Protein AF-A0A5C9EPT4-F1 (afdb_monomer_lite)

Secondary structure (DSSP, 8-state):
--HHHHHHTHHHHTT--S-HHHHHHHHHHHHHHHTTS-HHHHHHHHHHHHHHS--TTSS-HHHHHHHHHHHHH-HHHHHHHHHHHHHHHHHHHTT-

Foldseek 3Di:
DALLVVLLCLCVVLVVDPDVVVVVVLVVLLVVLLVPDDPVLSVLVVLSVVLSDPDPPDDDPVVNVVSVCCCRPPPVSVVVSVVSSVSSSVVSVVVD

Sequence (96 aa):
MDIVKKFKALPSTLGIQANPDHFQYLNTIIEQELKKFSHHTQLLIQKLLISFASGDQIIRESEKQKIHNIFLFSEKYRKKLETLYENIEQRFQMQN

Structure (mmCIF, N/CA/C/O backbone):
data_AF-A0A5C9EPT4-F1
#
_entry.id   AF-A0A5C9EPT4-F1
#
loop_
_atom_site.group_PDB
_atom_site.id
_atom_site.type_symbol
_atom_site.label_atom_id
_atom_site.label_alt_id
_atom_site.label_comp_id
_atom_site.label_asym_id
_atom_site.label_entity_id
_atom_site.label_seq_id
_atom_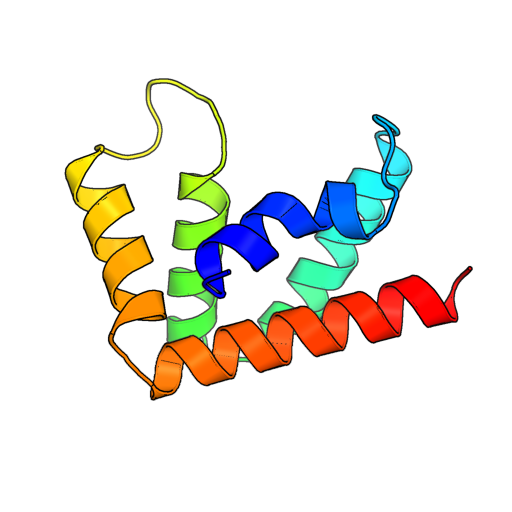site.pdbx_PDB_ins_code
_atom_site.Cartn_x
_atom_site.Cartn_y
_atom_site.Cartn_z
_atom_site.occupancy
_atom_site.B_iso_or_equiv
_atom_site.auth_seq_id
_atom_site.auth_comp_id
_atom_site.auth_asym_id
_atom_site.auth_atom_id
_atom_site.pdbx_PDB_model_num
ATOM 1 N N . MET A 1 1 ? -8.523 -12.183 -1.638 1.00 59.72 1 MET A N 1
ATOM 2 C CA . MET A 1 1 ? -7.131 -11.697 -1.509 1.00 59.72 1 MET A CA 1
ATOM 3 C C . MET A 1 1 ? -7.151 -10.487 -0.593 1.00 59.72 1 MET A C 1
ATOM 5 O O . MET A 1 1 ? -7.907 -9.565 -0.881 1.00 59.72 1 MET A O 1
ATOM 9 N N . ASP A 1 2 ? -6.441 -10.534 0.535 1.00 86.25 2 ASP A N 1
ATOM 10 C CA . ASP A 1 2 ? -6.393 -9.425 1.497 1.00 86.25 2 ASP A CA 1
ATOM 11 C C . ASP A 1 2 ? -5.663 -8.201 0.917 1.00 86.25 2 ASP A C 1
ATOM 13 O O . ASP A 1 2 ? -4.853 -8.330 -0.005 1.00 86.25 2 ASP A O 1
ATOM 17 N N . ILE A 1 3 ? -5.980 -7.006 1.431 1.00 89.75 3 ILE A N 1
ATOM 18 C CA . ILE A 1 3 ? -5.466 -5.744 0.878 1.00 89.75 3 ILE A CA 1
ATOM 19 C C . ILE A 1 3 ? -3.936 -5.659 0.939 1.00 89.75 3 ILE A C 1
ATOM 21 O O . ILE A 1 3 ? -3.327 -5.101 0.034 1.00 89.75 3 ILE A O 1
ATOM 25 N N . VAL A 1 4 ? -3.296 -6.269 1.943 1.00 91.69 4 VAL A N 1
ATOM 26 C CA . VAL A 1 4 ? -1.831 -6.284 2.073 1.00 91.69 4 VAL A CA 1
ATOM 27 C C . VAL A 1 4 ? -1.205 -7.051 0.908 1.00 91.69 4 VAL A C 1
ATOM 29 O O . VAL A 1 4 ? -0.282 -6.548 0.268 1.00 91.69 4 VAL A O 1
ATOM 32 N N . LYS A 1 5 ? -1.741 -8.231 0.566 1.00 91.00 5 LYS A N 1
ATOM 33 C CA . LYS A 1 5 ? -1.297 -8.989 -0.615 1.00 91.00 5 LYS A CA 1
ATOM 34 C C . LYS A 1 5 ? -1.580 -8.263 -1.928 1.00 91.00 5 LYS A C 1
ATOM 36 O O . LYS A 1 5 ? -0.720 -8.286 -2.803 1.00 91.00 5 LYS A O 1
ATOM 41 N N . LYS A 1 6 ? -2.746 -7.617 -2.071 1.00 90.69 6 LYS A N 1
ATOM 42 C CA . LYS A 1 6 ? -3.068 -6.803 -3.262 1.00 90.69 6 LYS A CA 1
ATOM 43 C C . LYS A 1 6 ? -2.073 -5.662 -3.439 1.00 90.69 6 LYS A C 1
ATOM 45 O O . LYS A 1 6 ? -1.508 -5.504 -4.513 1.00 90.69 6 LYS A O 1
ATOM 50 N N . PHE A 1 7 ? -1.807 -4.928 -2.364 1.00 90.31 7 PHE A N 1
ATOM 51 C CA . PHE A 1 7 ? -0.893 -3.796 -2.376 1.00 90.31 7 PHE A CA 1
ATOM 52 C C . PHE A 1 7 ? 0.556 -4.231 -2.656 1.00 90.31 7 PHE A C 1
ATOM 54 O O . PHE A 1 7 ? 1.246 -3.584 -3.435 1.00 90.31 7 PHE A O 1
ATOM 61 N N . LYS A 1 8 ? 1.002 -5.382 -2.126 1.00 90.25 8 LYS A N 1
ATOM 62 C CA . LYS A 1 8 ? 2.305 -5.981 -2.478 1.00 90.25 8 LYS A CA 1
ATOM 63 C C . LYS A 1 8 ? 2.406 -6.344 -3.967 1.00 90.25 8 LYS A C 1
ATOM 65 O O . LYS A 1 8 ? 3.469 -6.199 -4.560 1.00 90.25 8 LYS A O 1
ATOM 70 N N . ALA A 1 9 ? 1.319 -6.837 -4.555 1.00 89.56 9 ALA A N 1
ATOM 71 C CA . ALA A 1 9 ? 1.262 -7.247 -5.956 1.00 89.56 9 ALA A CA 1
ATOM 72 C C . ALA A 1 9 ? 1.030 -6.080 -6.934 1.00 89.56 9 ALA A C 1
ATOM 74 O O . ALA A 1 9 ? 1.011 -6.311 -8.139 1.00 89.56 9 ALA A O 1
ATOM 75 N N . LEU A 1 10 ? 0.879 -4.844 -6.441 1.00 88.25 10 LEU A N 1
ATOM 76 C CA . LEU A 1 10 ? 0.508 -3.671 -7.236 1.00 88.25 10 LEU A CA 1
ATOM 77 C C . LEU A 1 10 ? 1.361 -3.478 -8.507 1.00 88.25 10 LEU A C 1
ATOM 79 O O . LEU A 1 10 ? 0.761 -3.307 -9.566 1.00 88.25 10 LEU A O 1
ATOM 83 N N . PRO A 1 11 ? 2.709 -3.578 -8.483 1.00 86.12 11 PRO A N 1
ATOM 84 C CA . PRO A 1 11 ? 3.493 -3.458 -9.714 1.00 86.12 11 PRO A CA 1
ATOM 85 C C . PRO A 1 11 ? 3.117 -4.514 -10.761 1.00 86.12 11 PRO A C 1
ATOM 87 O O . PRO A 1 11 ? 2.980 -4.204 -11.941 1.00 86.12 11 PRO A O 1
ATOM 90 N N . SER A 1 12 ? 2.894 -5.758 -10.326 1.00 85.38 12 SER A N 1
ATOM 91 C CA . SER A 1 12 ? 2.483 -6.852 -11.208 1.00 85.38 12 SER A CA 1
ATOM 92 C C . SER A 1 12 ? 1.066 -6.650 -11.748 1.00 85.38 12 SER A C 1
ATOM 94 O O . SER A 1 12 ? 0.846 -6.869 -12.936 1.00 85.38 12 SER A O 1
ATOM 96 N N . THR A 1 13 ? 0.122 -6.196 -10.915 1.00 85.94 13 THR A N 1
ATOM 97 C CA . THR A 1 13 ? -1.259 -5.894 -11.335 1.00 85.94 13 THR A CA 1
ATOM 98 C C . THR A 1 13 ? -1.308 -4.783 -12.383 1.00 85.94 13 THR A C 1
ATOM 100 O O . THR A 1 13 ? -2.110 -4.846 -13.309 1.00 85.94 13 THR A O 1
ATOM 103 N N . LEU A 1 14 ? -0.419 -3.794 -12.273 1.00 84.88 14 LEU A N 1
ATOM 104 C CA . LEU A 1 14 ? -0.305 -2.677 -13.214 1.00 84.88 14 LEU A CA 1
ATOM 105 C C . LEU A 1 14 ? 0.511 -3.012 -14.475 1.00 84.88 14 LEU A C 1
ATOM 107 O O . LEU A 1 14 ? 0.794 -2.124 -15.275 1.00 84.88 14 LEU A O 1
ATOM 111 N N . GLY A 1 15 ? 0.921 -4.272 -14.662 1.00 81.44 15 GLY A N 1
ATOM 112 C CA . GLY A 1 15 ? 1.696 -4.688 -15.833 1.00 81.44 15 GLY A CA 1
ATOM 113 C C . GLY A 1 15 ? 3.117 -4.115 -15.876 1.00 81.44 15 GLY A C 1
ATOM 114 O O . GLY A 1 15 ? 3.731 -4.078 -16.942 1.00 81.44 15 GLY A O 1
ATOM 115 N N . ILE A 1 16 ? 3.668 -3.679 -14.737 1.00 82.00 16 ILE A N 1
ATOM 116 C CA . ILE A 1 16 ? 5.028 -3.140 -14.644 1.00 82.00 16 ILE A CA 1
ATOM 117 C C . ILE A 1 16 ? 6.025 -4.301 -14.745 1.00 82.00 16 ILE A C 1
ATOM 119 O O . ILE A 1 16 ? 6.445 -4.901 -13.754 1.00 82.00 16 ILE A O 1
ATOM 123 N N . GLN A 1 17 ? 6.387 -4.654 -15.976 1.00 67.06 17 GLN A N 1
ATOM 124 C CA . GLN A 1 17 ? 7.398 -5.664 -16.272 1.00 67.06 17 GLN A CA 1
ATOM 125 C C . GLN A 1 17 ? 8.790 -5.046 -16.160 1.00 67.06 17 GLN A C 1
ATOM 127 O O . GLN A 1 17 ? 9.220 -4.382 -17.094 1.00 67.06 17 GLN A O 1
ATOM 132 N N . ALA A 1 18 ? 9.466 -5.238 -15.022 1.00 69.00 18 ALA A N 1
ATOM 133 C CA . ALA A 1 18 ? 10.904 -4.993 -14.796 1.00 69.00 18 ALA A CA 1
ATOM 134 C C . ALA A 1 18 ? 11.504 -3.663 -15.326 1.00 69.00 18 ALA A C 1
ATOM 136 O O . ALA A 1 18 ? 12.723 -3.540 -15.390 1.00 69.00 18 ALA A O 1
ATOM 137 N N . ASN A 1 19 ? 10.686 -2.672 -15.693 1.00 76.56 19 ASN A N 1
ATOM 138 C CA . ASN A 1 19 ? 11.126 -1.414 -16.280 1.00 76.56 19 ASN A CA 1
ATOM 139 C C . ASN A 1 19 ? 11.381 -0.403 -15.150 1.00 76.56 19 ASN A C 1
ATOM 141 O O . ASN A 1 19 ? 10.415 -0.001 -14.487 1.00 76.56 19 ASN A O 1
ATOM 145 N N . PRO A 1 20 ? 12.641 0.015 -14.920 1.00 80.00 20 PRO A N 1
ATOM 146 C CA . PRO A 1 20 ? 12.990 0.947 -13.852 1.00 80.00 20 PRO A CA 1
ATOM 147 C C . PRO A 1 20 ? 12.180 2.247 -13.887 1.00 80.00 20 PRO A C 1
ATOM 149 O O . PRO A 1 20 ? 11.756 2.718 -12.832 1.00 80.00 20 PRO A O 1
ATOM 152 N N . ASP A 1 21 ? 11.884 2.773 -15.079 1.00 83.88 21 ASP A N 1
ATOM 153 C CA . ASP A 1 21 ? 11.140 4.025 -15.246 1.00 83.88 21 ASP A CA 1
ATOM 154 C C . ASP A 1 21 ? 9.688 3.876 -14.781 1.00 83.88 21 ASP A C 1
ATOM 156 O O . ASP A 1 21 ? 9.153 4.734 -14.078 1.00 83.88 21 ASP A O 1
ATOM 160 N N . HIS A 1 22 ? 9.055 2.743 -15.094 1.00 82.69 22 HIS A N 1
ATOM 161 C CA . HIS A 1 22 ? 7.693 2.448 -14.644 1.00 82.69 22 HIS A CA 1
ATOM 162 C C . HIS A 1 22 ? 7.630 2.234 -13.124 1.00 82.69 22 HIS A C 1
ATOM 164 O O . HIS A 1 22 ? 6.672 2.668 -12.482 1.00 82.69 22 HIS A O 1
ATOM 170 N N . PHE A 1 23 ? 8.657 1.621 -12.522 1.00 84.12 23 PHE A N 1
ATOM 171 C CA . PHE A 1 23 ? 8.767 1.523 -11.063 1.00 84.12 23 PHE A CA 1
ATOM 172 C C . PHE A 1 23 ? 8.956 2.895 -10.409 1.00 84.12 23 PHE A C 1
ATOM 174 O O . PHE A 1 23 ? 8.310 3.189 -9.402 1.00 84.12 23 PHE A O 1
ATOM 181 N N . GLN A 1 24 ? 9.803 3.753 -10.979 1.00 86.00 24 GLN A N 1
ATOM 182 C CA . GLN A 1 24 ? 10.014 5.113 -10.486 1.00 86.00 24 GLN A CA 1
ATOM 183 C C . GLN A 1 24 ? 8.742 5.962 -10.607 1.00 86.00 24 GLN A C 1
ATOM 185 O O . GLN A 1 24 ? 8.401 6.719 -9.691 1.00 86.00 24 GLN A O 1
ATOM 190 N N . TYR A 1 25 ? 8.001 5.797 -11.700 1.00 88.00 25 TYR A N 1
ATOM 191 C CA . TYR A 1 25 ? 6.720 6.455 -11.896 1.00 88.00 25 TYR A CA 1
ATOM 192 C C . TYR A 1 25 ? 5.667 5.977 -10.885 1.00 88.00 25 TYR A C 1
ATOM 194 O O . TYR A 1 25 ? 5.034 6.799 -10.218 1.00 88.00 25 TYR A O 1
ATOM 202 N N . LEU A 1 26 ? 5.542 4.661 -10.676 1.00 88.88 26 LEU A N 1
ATOM 203 C CA . LEU A 1 26 ? 4.663 4.104 -9.646 1.00 88.88 26 LEU A CA 1
ATOM 204 C C . LEU A 1 26 ? 5.024 4.632 -8.249 1.00 88.88 26 LEU A C 1
ATOM 206 O O . LEU A 1 26 ? 4.136 5.053 -7.509 1.00 88.88 26 LEU A O 1
ATOM 210 N N . ASN A 1 27 ? 6.314 4.671 -7.902 1.00 89.12 27 ASN A N 1
ATOM 211 C CA . ASN A 1 27 ? 6.777 5.241 -6.635 1.00 89.12 27 ASN A CA 1
ATOM 212 C C . ASN A 1 27 ? 6.379 6.716 -6.501 1.00 89.12 27 ASN A C 1
ATOM 214 O O . ASN A 1 27 ? 5.878 7.121 -5.455 1.00 89.12 27 ASN A O 1
ATOM 218 N N . THR A 1 28 ? 6.511 7.499 -7.574 1.00 91.56 28 THR A N 1
ATOM 219 C CA . THR A 1 28 ? 6.068 8.902 -7.602 1.00 91.56 28 THR A CA 1
ATOM 220 C C . THR A 1 28 ? 4.571 9.032 -7.317 1.00 91.56 28 THR A C 1
ATOM 222 O O . THR A 1 28 ? 4.171 9.868 -6.504 1.00 91.56 28 THR A O 1
ATOM 225 N N . ILE A 1 29 ? 3.727 8.204 -7.946 1.00 92.12 29 ILE A N 1
ATOM 226 C CA . ILE A 1 29 ? 2.278 8.214 -7.688 1.00 92.12 29 ILE A CA 1
ATOM 227 C C . ILE A 1 29 ? 1.996 7.839 -6.232 1.00 92.12 29 ILE A C 1
ATOM 229 O O . ILE A 1 29 ? 1.256 8.554 -5.556 1.00 92.12 29 ILE A O 1
ATOM 233 N N . ILE A 1 30 ? 2.608 6.759 -5.737 1.00 92.00 30 ILE A N 1
ATOM 234 C CA . ILE A 1 30 ? 2.461 6.300 -4.352 1.00 92.00 30 ILE A CA 1
ATOM 235 C C . ILE A 1 30 ? 2.799 7.436 -3.382 1.00 92.00 30 ILE A C 1
ATOM 237 O O . ILE A 1 30 ? 2.000 7.736 -2.498 1.00 92.00 30 ILE A O 1
ATOM 241 N N . GLU A 1 31 ? 3.933 8.116 -3.555 1.00 92.19 31 GLU A N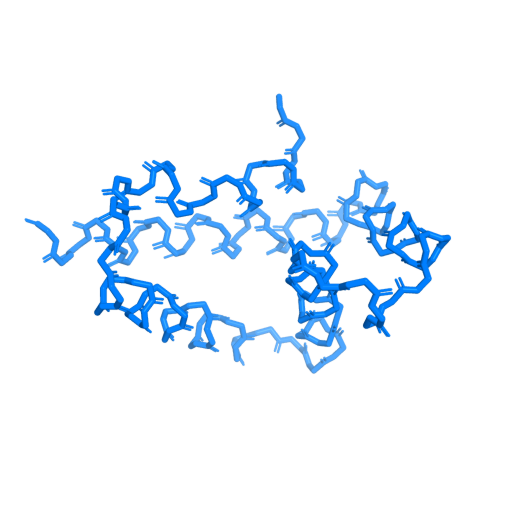 1
ATOM 242 C CA . GLU A 1 31 ? 4.340 9.227 -2.689 1.00 92.19 31 GLU A CA 1
ATOM 243 C C . GLU A 1 31 ? 3.364 10.407 -2.729 1.00 92.19 31 GLU A C 1
ATOM 245 O O . GLU A 1 31 ? 3.042 10.988 -1.688 1.00 92.19 31 GLU A O 1
ATOM 250 N N . GLN A 1 32 ? 2.879 10.773 -3.916 1.00 94.00 32 GLN A N 1
ATOM 251 C CA . GLN A 1 32 ? 1.915 11.862 -4.073 1.00 94.00 32 GLN A CA 1
ATOM 252 C C . GLN A 1 32 ? 0.571 11.536 -3.417 1.00 94.00 32 GLN A C 1
ATOM 254 O O . GLN A 1 32 ? -0.005 12.391 -2.744 1.00 94.00 32 GLN A O 1
ATOM 259 N N . GLU A 1 33 ? 0.081 10.307 -3.575 1.00 94.00 33 GLU A N 1
ATOM 260 C CA . GLU A 1 33 ? -1.158 9.868 -2.937 1.00 94.00 33 GLU A CA 1
ATOM 261 C C . GLU A 1 33 ? -0.991 9.701 -1.421 1.00 94.00 33 GLU A C 1
ATOM 263 O O . GLU A 1 33 ? -1.881 10.090 -0.662 1.00 94.00 33 GLU A O 1
ATOM 268 N N . LEU A 1 34 ? 0.170 9.230 -0.944 1.00 94.00 34 LEU A N 1
ATOM 269 C CA . LEU A 1 34 ? 0.465 9.150 0.490 1.00 94.00 34 LEU A CA 1
ATOM 270 C C . LEU A 1 34 ? 0.373 10.519 1.169 1.00 94.00 34 LEU A C 1
ATOM 272 O O . LEU A 1 34 ? -0.179 10.614 2.268 1.00 94.00 34 LEU A O 1
ATOM 276 N N . LYS A 1 35 ? 0.879 11.582 0.530 1.00 94.00 35 LYS A N 1
ATOM 277 C CA . LYS A 1 35 ? 0.888 12.946 1.094 1.00 94.00 35 LYS A CA 1
ATOM 278 C C . LYS A 1 35 ? -0.508 13.471 1.452 1.00 94.00 35 LYS A C 1
ATOM 280 O O . LYS A 1 35 ? -0.609 14.365 2.288 1.00 94.00 35 LYS A O 1
ATOM 285 N N . LYS A 1 36 ? -1.577 12.898 0.885 1.00 93.81 36 LYS A N 1
ATOM 286 C CA . LYS A 1 36 ? -2.975 13.251 1.193 1.00 93.81 36 LYS A CA 1
ATOM 287 C C . LYS A 1 36 ? -3.458 12.708 2.542 1.00 93.81 36 LYS A C 1
ATOM 289 O O . LYS A 1 36 ? -4.462 13.176 3.073 1.00 93.81 36 LYS A O 1
ATOM 294 N N . PHE A 1 37 ? -2.770 11.720 3.114 1.00 94.50 37 PHE A N 1
ATOM 295 C CA . PHE A 1 37 ? -3.124 11.142 4.409 1.00 94.50 37 PHE A CA 1
ATOM 296 C C . PHE A 1 37 ? -2.441 11.869 5.572 1.00 94.50 37 PHE A C 1
ATOM 298 O O . PHE A 1 37 ? -1.473 12.599 5.396 1.00 94.50 37 PHE A O 1
ATOM 305 N N . SER A 1 38 ? -2.900 11.625 6.804 1.00 95.69 38 SER A N 1
ATOM 306 C CA . SER A 1 38 ? -2.220 12.141 7.999 1.00 95.69 38 SER A CA 1
ATOM 307 C C . SER A 1 38 ? -0.804 11.574 8.142 1.00 95.69 38 SER A C 1
ATOM 309 O O . SER A 1 38 ? -0.567 10.417 7.791 1.00 95.69 38 SER A O 1
ATOM 311 N N . HIS A 1 39 ? 0.106 12.335 8.760 1.00 94.44 39 HIS A N 1
ATOM 312 C CA . HIS A 1 39 ? 1.500 11.924 8.980 1.00 94.44 39 HIS A CA 1
ATOM 313 C C . HIS A 1 39 ? 1.626 10.520 9.604 1.00 94.44 39 HIS A C 1
ATOM 315 O O . HIS A 1 39 ? 2.376 9.679 9.123 1.00 94.44 39 HIS A O 1
ATOM 321 N N . HIS A 1 40 ? 0.807 10.209 10.613 1.00 94.12 40 HIS A N 1
ATOM 322 C CA . HIS A 1 40 ? 0.786 8.876 11.225 1.00 94.12 40 HIS A CA 1
ATOM 323 C C . HIS A 1 40 ? 0.415 7.757 10.234 1.00 94.12 40 HIS A C 1
ATOM 325 O O . HIS A 1 40 ? 1.007 6.681 10.252 1.00 94.12 40 HIS A O 1
ATOM 331 N N . THR A 1 41 ? -0.555 8.007 9.350 1.00 94.00 41 THR A N 1
ATOM 332 C CA . THR A 1 41 ? -0.958 7.038 8.319 1.00 94.00 41 THR A CA 1
ATOM 333 C C . THR A 1 41 ? 0.158 6.845 7.299 1.00 94.00 41 THR A C 1
ATOM 335 O O . THR A 1 41 ? 0.459 5.710 6.942 1.00 94.00 41 THR A O 1
ATOM 338 N N . GLN A 1 42 ? 0.792 7.943 6.874 1.00 94.19 42 GLN A N 1
ATOM 339 C CA . GLN A 1 42 ? 1.923 7.907 5.949 1.00 94.19 42 GLN A CA 1
ATOM 340 C C . GLN A 1 42 ? 3.045 7.020 6.494 1.00 94.19 42 GLN A C 1
ATOM 342 O O . GLN A 1 42 ? 3.491 6.113 5.800 1.00 94.19 42 GLN A O 1
ATOM 347 N N . LEU A 1 43 ? 3.425 7.207 7.763 1.00 93.00 43 LEU A N 1
ATOM 348 C CA . LEU A 1 43 ? 4.455 6.398 8.419 1.00 93.00 43 LEU A CA 1
ATOM 349 C C . LEU A 1 43 ? 4.106 4.905 8.448 1.00 93.00 43 LEU A C 1
ATOM 351 O O . LEU A 1 43 ? 4.968 4.064 8.202 1.00 93.00 43 LEU A O 1
ATOM 355 N N . LEU A 1 44 ? 2.852 4.553 8.748 1.00 93.75 44 LEU A N 1
ATOM 356 C CA . LEU A 1 44 ? 2.425 3.151 8.762 1.00 93.75 44 LEU A CA 1
ATOM 357 C C . LEU A 1 44 ? 2.488 2.518 7.367 1.00 93.75 44 LEU A C 1
ATOM 359 O O . LEU A 1 44 ? 2.927 1.377 7.241 1.00 93.75 44 LEU A O 1
ATOM 363 N N . ILE A 1 45 ? 2.085 3.251 6.327 1.00 93.31 45 ILE A N 1
ATOM 364 C CA . ILE A 1 45 ? 2.122 2.759 4.944 1.00 93.31 45 ILE A CA 1
ATOM 365 C C . ILE A 1 45 ? 3.566 2.670 4.435 1.00 93.31 45 ILE A C 1
ATOM 367 O O . ILE A 1 45 ? 3.922 1.689 3.792 1.00 93.31 45 ILE A O 1
ATOM 371 N N . GLN A 1 46 ? 4.435 3.622 4.782 1.00 91.12 46 GLN A N 1
ATOM 372 C CA . GLN A 1 46 ? 5.868 3.532 4.482 1.00 91.12 46 GLN A CA 1
ATOM 373 C C . GLN A 1 46 ? 6.502 2.304 5.140 1.00 91.12 46 GLN A C 1
ATOM 375 O O . GLN A 1 46 ? 7.209 1.550 4.479 1.00 91.12 46 GLN A O 1
ATOM 380 N N . LYS A 1 47 ? 6.194 2.034 6.416 1.00 91.19 47 LYS A N 1
ATOM 381 C CA . LYS A 1 47 ? 6.638 0.802 7.090 1.00 91.19 47 LYS A CA 1
ATOM 382 C C . LYS A 1 47 ? 6.111 -0.455 6.398 1.00 91.19 47 LYS A C 1
ATOM 384 O O . LYS A 1 47 ? 6.836 -1.443 6.308 1.00 91.19 47 LYS A O 1
ATOM 389 N N . LEU A 1 48 ? 4.877 -0.420 5.893 1.00 92.06 48 LEU A N 1
ATOM 390 C CA . LEU A 1 48 ? 4.309 -1.517 5.113 1.00 92.06 48 LEU A CA 1
ATOM 391 C C . LEU A 1 48 ? 5.081 -1.730 3.801 1.00 92.06 48 LEU A C 1
ATOM 393 O O . LEU A 1 48 ? 5.465 -2.859 3.517 1.00 92.06 48 LEU A O 1
ATOM 397 N N . LEU A 1 49 ? 5.379 -0.669 3.048 1.00 89.25 49 LEU A N 1
ATOM 398 C CA . LEU A 1 49 ? 6.183 -0.740 1.821 1.00 89.25 49 LEU A CA 1
ATOM 399 C C . LEU A 1 49 ? 7.579 -1.315 2.090 1.00 89.25 49 LEU A C 1
ATOM 401 O O . LEU A 1 49 ? 8.005 -2.248 1.411 1.00 89.25 49 LEU A O 1
ATOM 405 N N . ILE A 1 50 ? 8.255 -0.826 3.134 1.00 87.31 50 ILE A N 1
ATOM 406 C CA . ILE A 1 50 ? 9.570 -1.333 3.550 1.00 87.31 50 ILE A CA 1
ATOM 407 C C . ILE A 1 50 ? 9.485 -2.818 3.926 1.00 87.31 50 ILE A C 1
ATOM 409 O O . ILE A 1 50 ? 10.389 -3.582 3.604 1.00 87.31 50 ILE A O 1
ATOM 413 N N . SER A 1 51 ? 8.387 -3.262 4.548 1.00 88.44 51 SER A N 1
ATOM 414 C CA . SER A 1 51 ? 8.202 -4.676 4.899 1.00 88.44 51 SER A CA 1
ATOM 415 C C . SER A 1 51 ? 8.126 -5.617 3.687 1.00 88.44 51 SER A C 1
ATOM 417 O O . SER A 1 51 ? 8.309 -6.823 3.852 1.00 88.44 51 SER A O 1
ATOM 419 N N . PHE A 1 52 ? 7.855 -5.093 2.483 1.00 86.44 52 PHE A N 1
ATOM 420 C CA . PHE A 1 52 ? 7.865 -5.869 1.240 1.00 86.44 52 PHE A CA 1
ATOM 421 C C . PHE A 1 52 ? 9.233 -5.918 0.562 1.00 86.44 52 PHE A C 1
ATOM 423 O O . PHE A 1 52 ? 9.467 -6.826 -0.240 1.00 86.44 52 PHE A O 1
ATOM 430 N N . ALA A 1 53 ? 10.121 -4.966 0.860 1.00 78.50 53 ALA A N 1
ATOM 431 C CA . ALA A 1 53 ? 11.461 -4.947 0.301 1.00 78.50 53 ALA A CA 1
ATOM 432 C C . ALA A 1 53 ? 12.226 -6.198 0.761 1.00 78.50 53 ALA A C 1
ATOM 434 O O . ALA A 1 53 ? 12.320 -6.497 1.953 1.00 78.50 53 ALA A O 1
ATOM 435 N N . SER A 1 54 ? 12.749 -6.958 -0.200 1.00 60.41 54 SER A N 1
ATOM 436 C CA . SER A 1 54 ? 13.539 -8.160 0.070 1.00 60.41 54 SER A CA 1
ATOM 437 C C . SER A 1 54 ? 14.991 -7.749 0.297 1.00 60.41 54 SER A C 1
ATOM 439 O O . SER A 1 54 ? 15.780 -7.674 -0.636 1.00 60.41 54 SER A O 1
ATOM 441 N N . GLY A 1 55 ? 15.312 -7.415 1.545 1.00 55.00 55 GLY A N 1
ATOM 442 C CA . GLY A 1 55 ? 16.672 -7.185 2.021 1.00 55.00 55 GLY A CA 1
ATOM 443 C C . GLY A 1 55 ? 16.768 -7.637 3.473 1.00 55.00 55 GLY A C 1
ATOM 444 O O . GLY A 1 55 ? 16.008 -7.157 4.315 1.00 55.00 55 GLY A O 1
ATOM 445 N N . ASP A 1 56 ? 17.679 -8.569 3.755 1.00 48.41 56 ASP A N 1
ATOM 446 C CA . ASP A 1 56 ? 17.791 -9.363 4.994 1.00 48.41 56 ASP A CA 1
ATOM 447 C C . ASP A 1 56 ? 17.981 -8.576 6.313 1.00 48.41 56 ASP A C 1
ATOM 449 O O . ASP A 1 56 ? 18.135 -9.175 7.373 1.00 48.41 56 ASP A O 1
ATOM 453 N N . GLN A 1 57 ? 17.968 -7.238 6.307 1.00 54.09 57 GLN A N 1
ATOM 454 C CA . GLN A 1 57 ? 18.381 -6.438 7.471 1.00 54.09 57 GLN A CA 1
ATOM 455 C C . GLN A 1 57 ? 17.484 -5.249 7.846 1.00 54.09 57 GLN A C 1
ATOM 457 O O . GLN A 1 57 ? 17.807 -4.544 8.799 1.00 54.09 57 GLN A O 1
ATOM 462 N N . ILE A 1 58 ? 16.361 -4.995 7.163 1.00 62.56 58 ILE A N 1
ATOM 463 C CA . ILE A 1 58 ? 15.657 -3.710 7.362 1.00 62.56 58 ILE A CA 1
ATOM 464 C C . ILE A 1 58 ? 14.633 -3.752 8.513 1.00 62.56 58 ILE A C 1
ATOM 466 O O . ILE A 1 58 ? 14.503 -2.777 9.249 1.00 62.56 58 ILE A O 1
ATOM 470 N N . ILE A 1 59 ? 13.902 -4.861 8.703 1.00 68.62 59 ILE A N 1
ATOM 471 C CA . ILE A 1 59 ? 12.845 -4.987 9.728 1.00 68.62 59 ILE A CA 1
ATOM 472 C C . ILE A 1 59 ? 12.773 -6.437 10.238 1.00 68.62 59 ILE A C 1
ATOM 474 O O . ILE A 1 59 ? 12.757 -7.372 9.434 1.00 68.62 59 ILE A O 1
ATOM 478 N N . ARG A 1 60 ? 12.673 -6.638 11.564 1.00 79.19 60 ARG A N 1
ATOM 479 C CA . ARG A 1 60 ? 12.478 -7.973 12.171 1.00 79.19 60 ARG A CA 1
ATOM 480 C C . ARG A 1 60 ? 11.158 -8.591 11.699 1.00 79.19 60 ARG A C 1
ATOM 482 O O . ARG A 1 60 ? 10.150 -7.897 11.610 1.00 79.19 60 ARG A O 1
ATOM 489 N N . GLU A 1 61 ? 11.112 -9.904 11.484 1.00 82.44 61 GLU A N 1
ATOM 490 C CA . GLU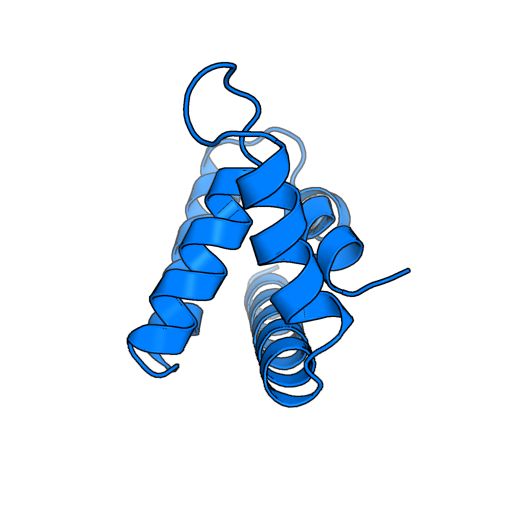 A 1 61 ? 9.900 -10.586 10.989 1.00 82.44 61 GLU A CA 1
ATOM 491 C C . GLU A 1 61 ? 8.661 -10.330 11.869 1.00 82.44 61 GLU A C 1
ATOM 493 O O . GLU A 1 61 ? 7.564 -10.070 11.376 1.00 82.44 61 GLU A O 1
ATOM 498 N N . SER A 1 62 ? 8.853 -10.268 13.189 1.00 83.56 62 SER A N 1
ATOM 499 C CA . SER A 1 62 ? 7.790 -9.925 14.139 1.00 83.56 62 SER A CA 1
ATOM 500 C C . SER A 1 62 ? 7.246 -8.503 13.960 1.00 83.56 62 SER A C 1
ATOM 502 O O . SER A 1 62 ? 6.067 -8.257 14.210 1.00 83.56 62 SER A O 1
ATOM 504 N N . GLU A 1 63 ? 8.067 -7.556 13.512 1.00 84.62 63 GLU A N 1
ATOM 505 C CA . GLU A 1 63 ? 7.629 -6.199 13.195 1.00 84.62 63 GLU A CA 1
ATOM 506 C C . GLU A 1 63 ? 6.901 -6.135 11.853 1.00 84.62 63 GLU A C 1
ATOM 508 O O . GLU A 1 63 ? 5.886 -5.442 11.764 1.00 84.62 63 GLU A O 1
ATOM 513 N N . LYS A 1 64 ? 7.327 -6.912 10.846 1.00 87.31 64 LYS A N 1
ATOM 514 C CA . LYS A 1 64 ? 6.570 -7.049 9.590 1.00 87.31 64 LYS A CA 1
ATOM 515 C C . LYS A 1 64 ? 5.162 -7.570 9.867 1.00 87.31 64 LYS A C 1
ATOM 517 O O . LYS A 1 64 ? 4.187 -6.935 9.468 1.00 87.31 64 LYS A O 1
ATOM 522 N N . GLN A 1 65 ? 5.052 -8.648 10.647 1.00 88.69 65 GLN A N 1
ATOM 523 C CA . GLN A 1 65 ? 3.769 -9.229 11.046 1.00 88.69 65 GLN A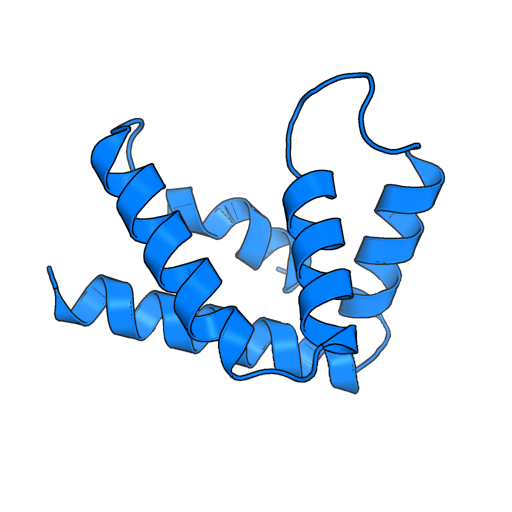 CA 1
ATOM 524 C C . GLN A 1 65 ? 2.890 -8.206 11.780 1.00 88.69 65 GLN A C 1
ATOM 526 O O . GLN A 1 65 ? 1.706 -8.077 11.478 1.00 88.69 65 GLN A O 1
ATOM 531 N N . LYS A 1 66 ? 3.463 -7.436 12.718 1.00 91.00 66 LYS A N 1
ATOM 532 C CA . LYS A 1 66 ? 2.735 -6.374 13.434 1.00 91.00 66 LYS A CA 1
ATOM 533 C C . LYS A 1 66 ? 2.186 -5.321 12.479 1.00 91.00 66 LYS A C 1
ATOM 535 O O . LYS A 1 66 ? 1.016 -4.966 12.590 1.00 91.00 66 LYS A O 1
ATOM 540 N N . ILE A 1 67 ? 3.002 -4.837 11.543 1.00 92.00 67 ILE A N 1
ATOM 541 C CA . ILE A 1 67 ? 2.567 -3.843 10.559 1.00 92.00 67 ILE A CA 1
ATOM 542 C C . ILE A 1 67 ? 1.471 -4.416 9.660 1.00 92.00 67 ILE A C 1
ATOM 544 O O . ILE A 1 67 ? 0.447 -3.765 9.481 1.00 92.00 67 ILE A O 1
ATOM 548 N N . HIS A 1 68 ? 1.619 -5.644 9.160 1.00 92.88 68 HIS A N 1
ATOM 549 C CA . HIS A 1 68 ? 0.596 -6.291 8.329 1.00 92.88 68 HIS A CA 1
ATOM 550 C C . HIS A 1 68 ? -0.721 -6.434 9.096 1.00 92.88 68 HIS A C 1
ATOM 552 O O . HIS A 1 68 ? -1.777 -6.063 8.588 1.00 92.88 68 HIS A O 1
ATOM 558 N N . ASN A 1 69 ? -0.656 -6.867 10.357 1.00 93.19 69 ASN A N 1
ATOM 559 C CA . ASN A 1 69 ? -1.818 -7.022 11.228 1.00 93.19 69 ASN A CA 1
ATOM 560 C C . ASN A 1 69 ? -2.588 -5.709 11.438 1.00 93.19 69 ASN A C 1
ATOM 562 O O . ASN A 1 69 ? -3.816 -5.741 11.508 1.00 93.19 69 ASN A O 1
ATOM 566 N N . ILE A 1 70 ? -1.914 -4.553 11.483 1.00 94.19 70 ILE A N 1
ATOM 567 C CA . ILE A 1 70 ? -2.594 -3.248 11.561 1.00 94.19 70 ILE A CA 1
ATOM 568 C C . ILE A 1 70 ? -3.537 -3.066 10.367 1.00 94.19 70 ILE A C 1
ATOM 570 O O . ILE A 1 70 ? -4.692 -2.690 10.556 1.00 94.19 70 ILE A O 1
ATOM 574 N N . PHE A 1 71 ? -3.081 -3.366 9.151 1.00 94.25 71 PHE A N 1
ATOM 575 C CA . PHE A 1 71 ? -3.879 -3.200 7.932 1.00 94.25 71 PHE A CA 1
ATOM 576 C C . PHE A 1 71 ? -4.885 -4.335 7.694 1.00 94.25 71 PHE A C 1
ATOM 578 O O . PHE A 1 71 ? -5.872 -4.128 6.992 1.00 94.25 71 PHE A O 1
ATOM 585 N N . LEU A 1 72 ? -4.671 -5.514 8.284 1.00 92.19 72 LEU A N 1
ATOM 586 C CA . LEU A 1 72 ? -5.602 -6.643 8.191 1.00 92.19 72 LEU A CA 1
ATOM 587 C C . LEU A 1 72 ? -6.770 -6.525 9.178 1.00 92.19 72 LEU A C 1
ATOM 589 O O . LEU A 1 72 ? -7.916 -6.772 8.802 1.00 92.19 72 LEU A O 1
ATOM 593 N N . PHE A 1 73 ? -6.488 -6.137 10.425 1.00 93.19 73 PHE A N 1
ATOM 594 C CA . PHE A 1 73 ? -7.464 -6.197 11.518 1.00 93.19 73 PHE A CA 1
ATOM 595 C C . PHE A 1 73 ? -8.059 -4.839 11.900 1.00 93.19 73 PHE A C 1
ATOM 597 O O . PHE A 1 73 ? -9.145 -4.797 12.473 1.00 93.19 73 PHE A O 1
ATOM 604 N N . SER A 1 74 ? -7.408 -3.717 11.573 1.00 95.12 74 SER A N 1
ATOM 605 C CA . SER A 1 74 ? -8.004 -2.396 11.790 1.00 95.12 74 SER A CA 1
ATOM 606 C C . SER A 1 74 ? -8.766 -1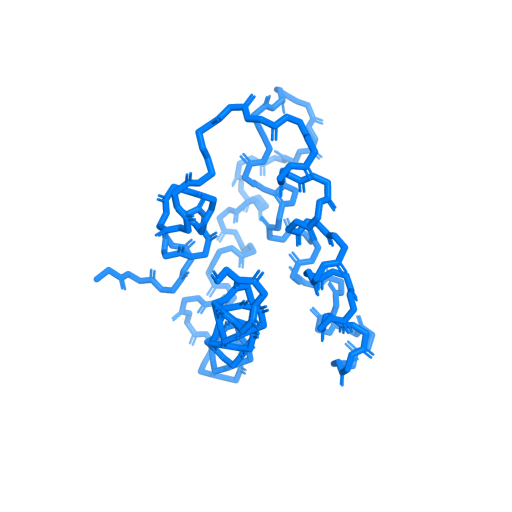.938 10.553 1.00 95.12 74 SER A C 1
ATOM 608 O O . SER A 1 74 ? -8.163 -1.534 9.560 1.00 95.12 74 SER A O 1
ATOM 610 N N . GLU A 1 75 ? -10.097 -1.910 10.636 1.00 93.81 75 GLU A N 1
ATOM 611 C CA . GLU A 1 75 ? -10.956 -1.432 9.544 1.00 93.81 75 GLU A CA 1
ATOM 612 C C . GLU A 1 75 ? -10.561 -0.027 9.062 1.00 93.81 75 GLU A C 1
ATOM 614 O O . GLU A 1 75 ? -10.504 0.232 7.861 1.00 93.81 75 GLU A O 1
ATOM 619 N N . LYS A 1 76 ? -10.209 0.866 9.995 1.00 94.12 76 LYS A N 1
ATOM 620 C CA . LYS A 1 76 ? -9.761 2.231 9.695 1.00 94.12 76 LYS A CA 1
ATOM 621 C C . LYS A 1 76 ? -8.530 2.254 8.788 1.00 94.12 76 LYS A C 1
ATOM 623 O O . LYS A 1 76 ? -8.487 3.050 7.853 1.00 94.12 76 LYS A O 1
ATOM 628 N N . TYR A 1 77 ? -7.510 1.447 9.083 1.00 94.56 77 TYR A N 1
ATOM 629 C CA . TYR A 1 77 ? -6.278 1.420 8.286 1.00 94.56 77 TYR A CA 1
ATOM 630 C C . TYR A 1 77 ? -6.437 0.595 7.014 1.00 94.56 77 TYR A C 1
ATOM 632 O O . TYR A 1 77 ? -5.886 0.981 5.986 1.00 94.56 77 TYR A O 1
ATOM 640 N N . ARG A 1 78 ? -7.253 -0.463 7.055 1.00 94.50 78 ARG A N 1
ATOM 641 C CA . ARG A 1 78 ? -7.647 -1.237 5.877 1.00 94.50 78 ARG A CA 1
ATOM 642 C C . ARG A 1 78 ? -8.290 -0.343 4.817 1.00 94.50 78 ARG A C 1
ATOM 644 O O . ARG A 1 78 ? -7.758 -0.260 3.718 1.00 94.50 78 ARG A O 1
ATOM 651 N N . LYS A 1 79 ? -9.329 0.415 5.189 1.00 95.19 79 LYS A N 1
ATOM 652 C CA . LYS A 1 79 ? -10.018 1.362 4.294 1.00 95.19 79 LYS A CA 1
ATOM 653 C C . LYS A 1 79 ? -9.071 2.402 3.704 1.00 95.19 79 LYS A C 1
ATOM 655 O O . LYS A 1 79 ? -9.151 2.715 2.528 1.00 95.19 79 LYS A O 1
ATOM 660 N N . LYS A 1 80 ? -8.128 2.914 4.500 1.00 95.19 80 LYS A N 1
ATOM 661 C CA . LYS A 1 80 ? -7.117 3.867 4.012 1.00 95.19 80 LYS A CA 1
ATOM 662 C C . LYS A 1 80 ? -6.185 3.254 2.970 1.00 95.19 80 LYS A C 1
ATOM 664 O O . LYS A 1 80 ? -5.843 3.928 2.005 1.00 95.19 80 LYS A O 1
ATOM 669 N N . LEU A 1 81 ? -5.767 2.004 3.172 1.00 95.19 81 LEU A N 1
ATOM 670 C CA . LEU A 1 81 ? -4.928 1.289 2.215 1.00 95.19 81 LEU A CA 1
ATOM 671 C C . LEU A 1 81 ? -5.707 0.927 0.942 1.00 95.19 81 LEU A C 1
ATOM 673 O O . LEU A 1 81 ? -5.145 1.016 -0.141 1.00 95.19 81 LEU A O 1
ATOM 677 N N . GLU A 1 82 ? -6.993 0.584 1.068 1.00 94.94 82 GLU A N 1
ATOM 678 C CA . GLU A 1 82 ? -7.915 0.380 -0.059 1.00 94.94 82 GLU A CA 1
ATOM 679 C C . GLU A 1 82 ? -8.069 1.663 -0.886 1.00 94.94 82 GLU A C 1
ATOM 681 O O . GLU A 1 82 ? -7.793 1.643 -2.079 1.00 94.94 82 GLU A O 1
ATOM 686 N N . THR A 1 83 ? -8.375 2.801 -0.253 1.00 94.94 83 THR A N 1
ATOM 687 C CA . THR A 1 83 ? -8.456 4.099 -0.944 1.00 94.94 83 THR A CA 1
ATOM 688 C C . THR A 1 83 ? -7.140 4.480 -1.620 1.00 94.94 83 THR A C 1
ATOM 690 O O . THR A 1 83 ? -7.141 4.974 -2.743 1.00 94.94 83 THR A O 1
ATOM 693 N N . LEU A 1 84 ? -5.999 4.258 -0.956 1.00 95.19 84 LEU A N 1
ATOM 694 C CA . LEU A 1 84 ? -4.696 4.512 -1.569 1.00 95.19 84 LEU A CA 1
ATOM 695 C C . LEU A 1 84 ? -4.493 3.638 -2.816 1.00 95.19 84 LEU A C 1
ATOM 697 O O . LEU A 1 84 ? -4.076 4.151 -3.849 1.00 95.19 84 LEU A O 1
ATOM 701 N N . TYR A 1 85 ?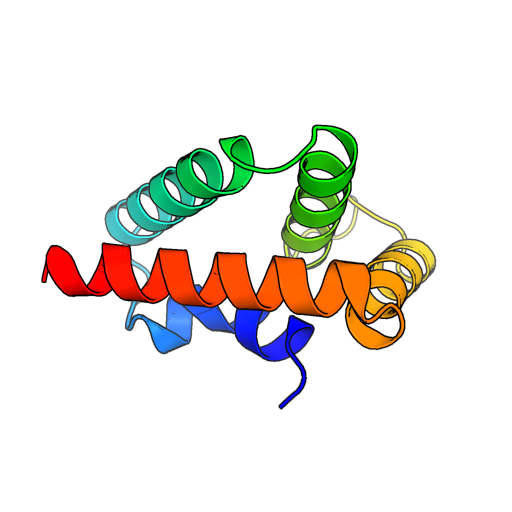 -4.786 2.340 -2.717 1.00 94.19 85 TYR A N 1
ATOM 702 C CA . TYR A 1 85 ? -4.673 1.390 -3.823 1.00 94.19 85 TYR A CA 1
ATOM 703 C C . TYR A 1 85 ? -5.533 1.819 -5.022 1.00 94.19 85 TYR A C 1
ATOM 705 O O . TYR A 1 85 ? -5.008 1.943 -6.126 1.00 94.19 85 TYR A O 1
ATOM 713 N N . GLU A 1 86 ? -6.810 2.131 -4.788 1.00 93.31 86 GLU A N 1
ATOM 714 C CA . GLU A 1 86 ? -7.750 2.583 -5.823 1.00 93.31 86 GLU A CA 1
ATOM 715 C C . GLU A 1 86 ? -7.273 3.870 -6.508 1.00 93.31 86 GLU A C 1
ATOM 717 O O . GLU A 1 86 ? -7.270 3.958 -7.736 1.00 93.31 86 GLU A O 1
ATOM 722 N N . ASN A 1 87 ? -6.798 4.852 -5.736 1.00 93.81 87 ASN A N 1
ATOM 723 C CA . ASN A 1 87 ? -6.277 6.099 -6.294 1.00 93.81 87 ASN A CA 1
ATOM 724 C C . ASN A 1 87 ? -5.031 5.871 -7.162 1.00 93.81 87 ASN A C 1
ATOM 726 O O . ASN A 1 87 ? -4.869 6.535 -8.187 1.00 93.81 87 ASN A O 1
ATOM 730 N N . ILE A 1 88 ? -4.135 4.961 -6.760 1.00 92.88 88 ILE A N 1
ATOM 731 C CA . ILE A 1 88 ? -2.943 4.640 -7.552 1.00 92.88 88 ILE A CA 1
ATOM 732 C C . ILE A 1 88 ? -3.347 3.960 -8.861 1.00 92.88 88 ILE A C 1
ATOM 734 O O . ILE A 1 88 ? -2.863 4.373 -9.912 1.00 92.88 88 ILE A O 1
ATOM 738 N N . GLU A 1 89 ? -4.243 2.968 -8.815 1.00 90.19 89 GLU A N 1
ATOM 739 C CA . GLU A 1 89 ? -4.738 2.290 -10.020 1.00 90.19 89 GLU A CA 1
ATOM 740 C C . GLU A 1 89 ? -5.380 3.275 -10.999 1.00 90.19 89 GLU A C 1
ATOM 742 O O . GLU A 1 89 ? -5.012 3.294 -12.173 1.00 90.19 89 GLU A O 1
ATOM 747 N N . GLN A 1 90 ? -6.273 4.143 -10.516 1.00 90.44 90 GLN A N 1
ATOM 748 C CA . GLN A 1 90 ? -6.922 5.158 -11.349 1.00 90.44 90 GLN A CA 1
ATOM 749 C C . GLN A 1 90 ? -5.899 6.082 -12.016 1.00 90.44 90 GLN A C 1
ATOM 751 O O . GLN A 1 90 ? -5.959 6.315 -13.222 1.00 90.44 90 GLN A O 1
ATOM 756 N N . ARG A 1 91 ? -4.922 6.587 -11.254 1.00 87.88 91 ARG A N 1
ATOM 757 C CA . ARG A 1 91 ? -3.905 7.497 -11.796 1.00 87.88 91 ARG A CA 1
ATOM 758 C C . ARG A 1 91 ? -2.958 6.818 -12.777 1.00 87.88 91 ARG A C 1
ATOM 760 O O . ARG A 1 91 ? -2.549 7.458 -13.739 1.00 87.88 91 ARG A O 1
ATOM 767 N N . PHE A 1 92 ? -2.629 5.550 -12.548 1.00 84.38 92 PHE A N 1
ATOM 768 C CA . PHE A 1 92 ? -1.770 4.785 -13.447 1.00 84.38 92 PHE A CA 1
ATOM 769 C C . PHE A 1 92 ? -2.485 4.442 -14.765 1.00 84.38 92 PHE A C 1
ATOM 771 O O . PHE A 1 92 ? -1.859 4.448 -15.820 1.00 84.38 92 PHE A O 1
ATOM 778 N N . GLN A 1 93 ? -3.798 4.189 -14.730 1.00 78.00 93 GLN A N 1
ATOM 779 C CA . GLN A 1 93 ? -4.606 3.923 -15.927 1.00 78.00 93 GLN A CA 1
ATOM 780 C C . GLN A 1 93 ? -4.910 5.178 -16.754 1.00 78.00 93 GLN A C 1
ATOM 782 O O . GLN A 1 93 ? -4.985 5.077 -17.967 1.00 78.00 93 GLN A O 1
ATOM 787 N N . MET A 1 94 ? -5.051 6.363 -16.145 1.00 63.59 94 MET A N 1
ATOM 788 C CA . MET A 1 94 ? -5.326 7.612 -16.883 1.00 63.59 94 MET A CA 1
ATOM 789 C C . MET A 1 94 ? -4.153 8.118 -17.746 1.00 63.59 94 MET A C 1
ATOM 791 O O . MET A 1 94 ? -4.332 9.079 -18.492 1.00 63.59 94 MET A O 1
ATOM 795 N N . GLN A 1 95 ? -2.956 7.538 -17.612 1.00 55.97 95 GLN A N 1
ATOM 796 C CA . GLN A 1 95 ? -1.773 7.912 -18.399 1.00 55.97 95 GLN A CA 1
ATOM 797 C C . GLN A 1 95 ? -1.351 6.871 -19.449 1.00 55.97 95 GLN A C 1
ATOM 799 O O . GLN A 1 95 ? -0.459 7.179 -20.238 1.00 55.97 95 GLN A O 1
ATOM 804 N N . ASN A 1 96 ? -1.979 5.688 -19.467 1.00 48.66 96 ASN A N 1
ATOM 805 C CA . ASN A 1 96 ? -1.842 4.692 -20.540 1.00 48.66 96 ASN A CA 1
ATOM 806 C C . ASN A 1 96 ? -2.982 4.839 -21.551 1.00 48.66 96 ASN A C 1
ATOM 808 O O . ASN A 1 96 ? -2.732 4.558 -22.742 1.00 48.66 96 ASN A O 1
#

Radius of gyration: 13.22 Å; chains: 1; bounding box: 29×25×35 Å

pLDDT: mean 86.16, std 11.3, range [48.41, 95.69]